Protein AF-R5DYZ6-F1 (afdb_monomer)

Structure (mmCIF, N/CA/C/O backbone):
data_AF-R5DYZ6-F1
#
_entry.id   AF-R5DYZ6-F1
#
loop_
_atom_site.group_PDB
_atom_site.id
_atom_site.type_symbol
_atom_site.label_atom_id
_atom_site.label_alt_id
_atom_site.label_comp_id
_atom_site.label_asym_id
_atom_site.label_entity_id
_atom_site.label_seq_id
_atom_site.pdbx_PDB_ins_code
_atom_site.Cartn_x
_atom_site.Cartn_y
_atom_site.Cartn_z
_atom_site.occupancy
_atom_site.B_iso_or_equiv
_atom_site.auth_seq_id
_atom_site.auth_comp_id
_atom_site.auth_asym_id
_atom_site.auth_atom_id
_atom_site.pdbx_PDB_model_num
ATOM 1 N N . MET A 1 1 ? -0.888 12.405 -15.721 1.00 49.56 1 MET A N 1
ATOM 2 C CA . MET A 1 1 ? 0.017 11.411 -15.095 1.00 49.56 1 MET A CA 1
ATOM 3 C C . MET A 1 1 ? -0.775 10.126 -14.867 1.00 49.56 1 MET A C 1
ATOM 5 O O . MET A 1 1 ? -1.819 10.194 -14.232 1.00 49.56 1 MET A O 1
ATOM 9 N N . PHE A 1 2 ? -0.364 8.987 -15.436 1.00 50.91 2 PHE A N 1
ATOM 10 C CA . PHE A 1 2 ? -1.076 7.705 -15.288 1.00 50.91 2 PHE A CA 1
ATOM 11 C C . PHE A 1 2 ? -1.020 7.251 -13.815 1.00 50.91 2 PHE A C 1
ATOM 13 O O . PHE A 1 2 ? -0.040 6.642 -13.386 1.00 50.91 2 PHE A O 1
ATOM 20 N N . LYS A 1 3 ? -2.053 7.548 -13.013 1.00 62.53 3 LYS A N 1
ATOM 21 C CA . LYS A 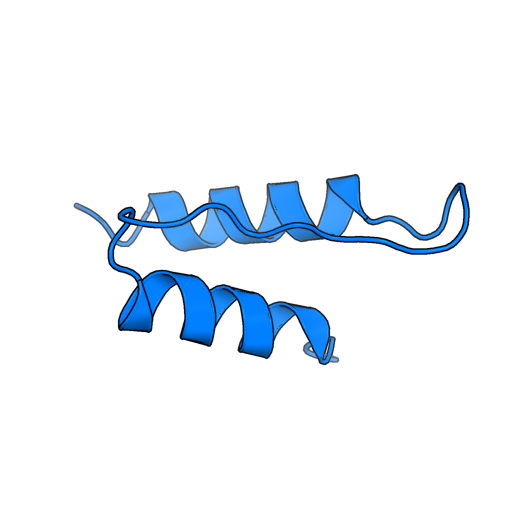1 3 ? -2.215 6.914 -11.697 1.00 62.53 3 LYS A CA 1
ATOM 22 C C . LYS A 1 3 ? -2.457 5.426 -11.947 1.00 62.53 3 LYS A C 1
ATOM 24 O O . LYS A 1 3 ? -3.502 5.030 -12.456 1.00 62.53 3 LYS A O 1
ATOM 29 N N . ARG A 1 4 ? -1.456 4.589 -11.658 1.00 70.50 4 ARG A N 1
ATOM 30 C CA . ARG A 1 4 ? -1.593 3.129 -11.758 1.00 70.50 4 ARG A CA 1
ATOM 31 C C . ARG A 1 4 ? -2.744 2.676 -10.856 1.00 70.50 4 ARG A C 1
ATOM 33 O O . ARG A 1 4 ? -2.847 3.153 -9.732 1.00 70.50 4 ARG A O 1
ATOM 40 N N . LYS A 1 5 ? -3.546 1.700 -11.304 1.00 79.69 5 LYS A N 1
ATOM 41 C CA . LYS A 1 5 ? -4.680 1.130 -10.538 1.00 79.69 5 LYS A CA 1
ATOM 42 C C . LYS A 1 5 ? -4.307 0.713 -9.105 1.00 79.69 5 LYS A C 1
ATOM 44 O O . LYS A 1 5 ? -5.135 0.794 -8.207 1.00 79.69 5 LYS A O 1
ATOM 49 N N . ILE A 1 6 ? -3.057 0.294 -8.886 1.00 83.69 6 ILE A N 1
ATOM 50 C CA . ILE A 1 6 ? -2.540 -0.082 -7.563 1.00 83.69 6 ILE A CA 1
ATOM 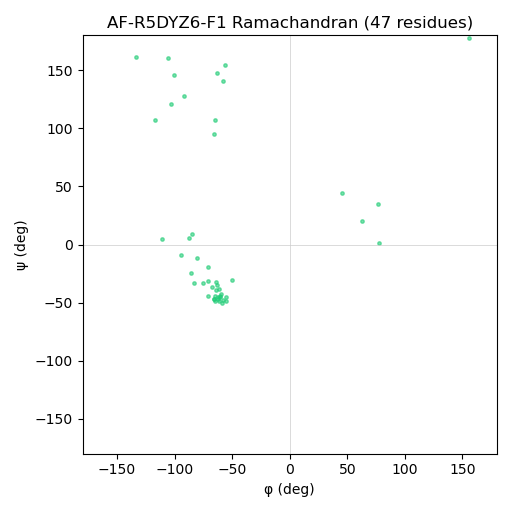51 C C . ILE A 1 6 ? -2.509 1.102 -6.582 1.00 83.69 6 ILE A C 1
ATOM 53 O O . ILE A 1 6 ? -2.729 0.906 -5.395 1.00 83.69 6 ILE A O 1
ATOM 57 N N . TYR A 1 7 ? -2.292 2.330 -7.063 1.00 86.81 7 TYR A N 1
ATOM 58 C CA . TYR A 1 7 ? -2.203 3.516 -6.212 1.00 86.81 7 TYR A CA 1
ATOM 59 C C . TYR A 1 7 ? -3.539 3.811 -5.529 1.00 86.81 7 TYR A C 1
ATOM 61 O O . TYR A 1 7 ? -3.572 3.989 -4.317 1.00 86.81 7 TYR A O 1
ATOM 69 N N . SER A 1 8 ? -4.645 3.776 -6.28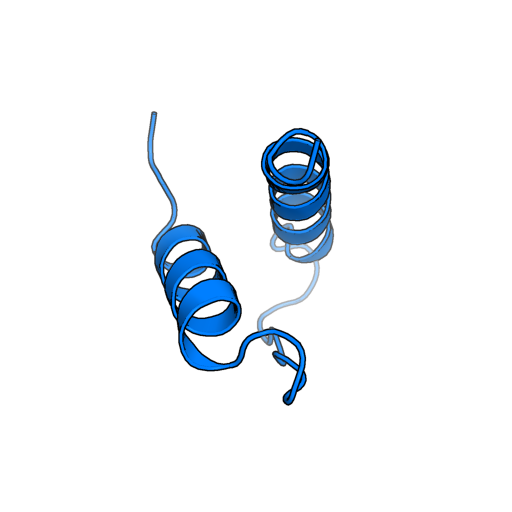1 1.00 86.19 8 SER A N 1
ATOM 70 C CA . SER A 1 8 ? -5.989 3.947 -5.715 1.00 86.19 8 SER A CA 1
ATOM 71 C C . SER A 1 8 ? -6.305 2.876 -4.671 1.00 86.19 8 SER A C 1
ATOM 73 O O . SER A 1 8 ? -6.755 3.214 -3.583 1.00 86.19 8 SER A O 1
ATOM 75 N N . LYS A 1 9 ? -5.951 1.608 -4.934 1.00 88.69 9 LYS A N 1
ATOM 76 C CA . LYS A 1 9 ? -6.127 0.518 -3.958 1.00 88.69 9 LYS A CA 1
ATOM 77 C C . LYS A 1 9 ? -5.333 0.734 -2.666 1.00 88.69 9 LYS A C 1
ATOM 79 O O . LYS A 1 9 ? -5.831 0.428 -1.591 1.00 88.69 9 LYS A O 1
ATOM 84 N N . MET A 1 10 ? -4.112 1.271 -2.755 1.00 89.38 10 MET A N 1
ATOM 85 C CA . MET A 1 10 ? -3.316 1.618 -1.569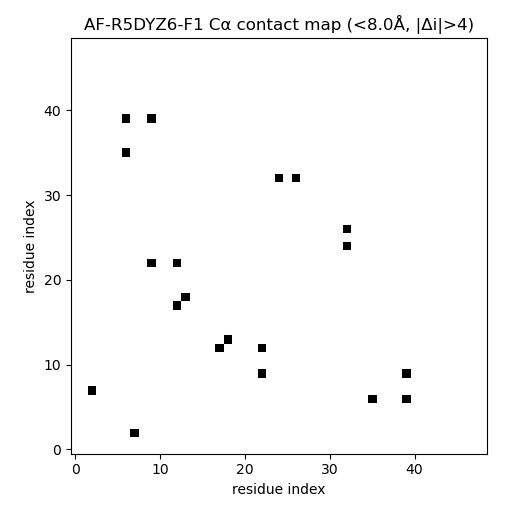 1.00 89.38 10 MET A CA 1
ATOM 86 C C . MET A 1 10 ? -3.933 2.786 -0.784 1.00 89.38 10 MET A C 1
ATOM 88 O O . MET A 1 10 ? -3.901 2.774 0.445 1.00 89.38 10 MET A O 1
ATOM 92 N N . GLN A 1 11 ? -4.521 3.778 -1.468 1.00 89.06 11 GLN A N 1
ATOM 93 C CA . GLN A 1 11 ? -5.238 4.881 -0.813 1.00 89.06 11 GLN A CA 1
ATOM 94 C C . GLN A 1 11 ? -6.500 4.391 -0.089 1.00 89.06 11 GLN A C 1
ATOM 96 O O . GLN A 1 11 ? -6.701 4.746 1.070 1.00 89.06 11 GLN A O 1
ATOM 101 N N . GLU A 1 12 ? -7.313 3.562 -0.750 1.00 90.31 12 GLU A N 1
ATOM 102 C CA . GLU A 1 12 ? -8.511 2.940 -0.168 1.00 90.31 12 GLU A CA 1
ATOM 103 C C . GLU A 1 12 ? -8.147 2.092 1.052 1.00 90.31 12 GLU A C 1
ATOM 105 O O . GLU A 1 12 ? -8.662 2.332 2.139 1.00 90.31 12 GLU A O 1
ATOM 110 N N . TRP A 1 13 ? -7.161 1.196 0.925 1.00 91.31 13 TRP A N 1
ATOM 111 C CA . TRP A 1 13 ? -6.680 0.397 2.053 1.00 91.31 13 TRP A CA 1
ATOM 112 C C . TRP A 1 13 ? -6.247 1.263 3.244 1.00 91.31 13 TRP A C 1
ATOM 114 O O . TRP A 1 13 ? -6.673 0.997 4.368 1.00 91.31 13 TRP A O 1
ATOM 124 N N . LYS A 1 14 ? -5.436 2.309 3.020 1.00 88.25 14 LYS A N 1
ATOM 125 C CA . LYS A 1 14 ? -4.970 3.194 4.100 1.00 88.25 14 LYS A CA 1
ATOM 126 C C . LYS A 1 14 ? -6.145 3.887 4.796 1.00 88.25 14 LYS A C 1
ATOM 128 O O . LYS A 1 14 ? -6.161 3.944 6.025 1.00 88.25 14 LYS A O 1
ATOM 133 N N . LYS A 1 15 ? -7.109 4.395 4.018 1.00 89.19 15 LYS A N 1
ATOM 134 C CA . LYS A 1 15 ? -8.304 5.083 4.523 1.00 89.19 15 LYS A CA 1
ATOM 135 C C . LYS A 1 15 ? -9.200 4.145 5.333 1.00 89.19 15 LYS A C 1
ATOM 137 O O . LYS A 1 15 ? -9.583 4.493 6.445 1.00 89.19 15 LYS A O 1
ATOM 142 N N . ASP A 1 16 ? -9.499 2.967 4.798 1.00 91.69 16 ASP A N 1
ATOM 143 C CA . ASP A 1 16 ? -10.510 2.074 5.367 1.00 91.69 16 ASP A CA 1
ATOM 144 C C . ASP A 1 16 ? -9.947 1.225 6.513 1.00 91.69 16 ASP A C 1
ATOM 146 O O . ASP A 1 16 ? -10.641 0.932 7.485 1.00 91.69 16 ASP A O 1
ATOM 150 N N . SER A 1 17 ? -8.666 0.852 6.434 1.00 89.19 17 SER A N 1
ATOM 151 C CA . SER A 1 17 ? -8.024 0.035 7.468 1.00 89.19 17 SER A CA 1
ATOM 152 C C . SER A 1 17 ? -7.476 0.861 8.628 1.00 89.19 17 SER A C 1
ATOM 154 O O . SER A 1 17 ? -7.316 0.317 9.718 1.00 89.19 17 SER A O 1
ATOM 156 N N . ASN A 1 18 ? -7.157 2.144 8.416 1.00 82.94 18 ASN A N 1
ATOM 157 C CA . ASN A 1 18 ? -6.571 3.041 9.420 1.00 82.94 18 ASN A CA 1
ATOM 158 C C . ASN A 1 18 ? -5.416 2.390 10.220 1.00 82.94 18 ASN A C 1
ATOM 160 O O . ASN A 1 18 ? -5.385 2.432 11.448 1.00 82.94 18 ASN A O 1
ATOM 164 N N . GLY A 1 19 ? -4.512 1.686 9.526 1.00 81.56 19 GLY A N 1
ATOM 165 C CA . GLY A 1 19 ? -3.361 1.000 10.134 1.00 81.56 19 GLY A CA 1
ATOM 166 C C . GLY A 1 19 ? -3.656 -0.332 10.839 1.00 81.56 19 GLY A C 1
ATOM 167 O O . GLY A 1 19 ? -2.736 -0.948 11.364 1.00 81.56 19 GLY A O 1
ATOM 168 N N . LYS A 1 20 ? -4.905 -0.815 10.841 1.00 89.06 20 LYS A N 1
ATOM 169 C CA . LYS A 1 20 ? -5.301 -2.064 11.524 1.00 89.06 20 LYS A CA 1
ATOM 170 C C . LYS A 1 20 ? -4.988 -3.340 10.741 1.00 89.06 20 LYS A C 1
ATOM 172 O O . LYS A 1 20 ? -5.124 -4.434 11.279 1.00 89.06 20 LYS A O 1
ATOM 177 N N . THR A 1 21 ? -4.627 -3.219 9.468 1.00 90.12 21 THR A N 1
ATOM 178 C CA . THR A 1 21 ? -4.353 -4.356 8.582 1.00 90.12 21 THR A CA 1
ATOM 179 C C . THR A 1 21 ? -3.059 -4.117 7.816 1.00 90.12 21 THR A C 1
ATOM 181 O O . THR A 1 21 ? -2.608 -2.979 7.704 1.00 90.12 21 THR A O 1
ATOM 184 N N . ALA A 1 22 ? -2.469 -5.182 7.274 1.00 90.00 22 ALA A N 1
ATOM 185 C CA . ALA A 1 22 ? -1.347 -5.100 6.345 1.00 90.00 22 ALA A CA 1
ATOM 186 C C . ALA A 1 22 ? -1.836 -5.281 4.899 1.00 90.00 22 ALA A C 1
ATOM 188 O O . ALA A 1 22 ? -2.758 -6.056 4.646 1.00 90.00 22 ALA A O 1
ATOM 189 N N . LEU A 1 23 ? -1.196 -4.595 3.948 1.00 89.06 23 LEU A N 1
ATOM 190 C CA . LEU A 1 23 ? -1.462 -4.754 2.518 1.00 89.06 23 LEU A CA 1
ATOM 191 C C . LEU A 1 23 ? -0.361 -5.589 1.858 1.00 89.06 23 LEU A C 1
ATOM 193 O O . LEU A 1 23 ? 0.805 -5.197 1.859 1.00 89.06 23 LEU A O 1
ATOM 197 N N . LEU A 1 24 ? -0.741 -6.712 1.249 1.00 90.19 24 LEU A N 1
ATOM 198 C CA . LEU A 1 24 ? 0.160 -7.553 0.461 1.00 90.19 24 LEU A CA 1
ATOM 199 C C . LEU A 1 24 ? 0.117 -7.141 -1.019 1.00 90.19 24 LEU A C 1
ATOM 201 O O . LEU A 1 24 ? -0.954 -7.070 -1.621 1.00 90.19 24 LEU A O 1
ATOM 205 N N . ILE A 1 25 ? 1.284 -6.883 -1.618 1.00 86.25 25 ILE A N 1
ATOM 206 C CA . ILE A 1 25 ? 1.409 -6.495 -3.032 1.00 86.25 25 ILE A CA 1
ATOM 207 C C . ILE A 1 25 ? 2.215 -7.554 -3.785 1.00 86.25 25 ILE A C 1
ATOM 209 O O . ILE A 1 25 ? 3.440 -7.632 -3.675 1.00 86.25 25 ILE A O 1
ATOM 213 N N . GLU A 1 26 ? 1.520 -8.332 -4.609 1.00 88.50 26 GLU A N 1
ATOM 214 C CA . GLU A 1 26 ? 2.100 -9.429 -5.386 1.00 88.50 26 GLU A CA 1
ATOM 215 C C . GLU A 1 26 ? 2.248 -9.088 -6.875 1.00 88.50 26 GLU A C 1
ATOM 217 O O . GLU A 1 26 ? 1.633 -8.161 -7.403 1.00 88.50 26 GLU A O 1
ATOM 222 N N . GLY A 1 27 ? 3.113 -9.831 -7.571 1.00 85.19 27 GLY A N 1
ATOM 223 C CA . GLY A 1 27 ? 3.295 -9.720 -9.020 1.00 85.19 27 GLY A CA 1
ATOM 224 C C . GLY A 1 27 ? 4.669 -10.188 -9.494 1.00 85.19 27 GLY A C 1
ATOM 225 O O . GLY A 1 27 ? 5.544 -10.506 -8.685 1.00 85.19 27 GLY A O 1
ATOM 226 N N . ALA A 1 28 ? 4.898 -10.160 -10.808 1.00 87.06 28 ALA A N 1
ATOM 22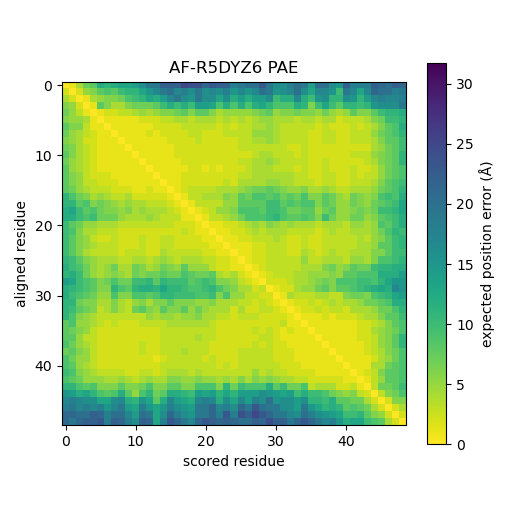7 C CA . ALA A 1 28 ? 6.147 -10.606 -11.432 1.00 87.06 28 ALA A CA 1
ATOM 228 C C . ALA A 1 28 ? 7.405 -9.885 -10.893 1.00 87.06 28 ALA A C 1
ATOM 230 O O . ALA A 1 28 ? 7.351 -8.752 -10.390 1.00 87.06 28 ALA A O 1
ATOM 231 N N . ARG A 1 29 ? 8.571 -10.543 -10.982 1.00 87.56 29 ARG A N 1
ATOM 232 C CA . ARG A 1 29 ? 9.864 -9.936 -10.612 1.00 87.56 29 ARG A CA 1
ATOM 233 C C . ARG A 1 29 ? 10.169 -8.733 -11.523 1.00 87.56 29 ARG A C 1
ATOM 235 O O . ARG A 1 29 ? 9.798 -8.733 -12.689 1.00 87.56 29 ARG A O 1
ATOM 242 N N . ARG A 1 30 ? 10.855 -7.716 -10.979 1.00 81.44 30 ARG A N 1
ATOM 243 C CA . ARG A 1 30 ? 11.332 -6.505 -11.697 1.00 81.44 30 ARG A CA 1
ATOM 244 C C . ARG A 1 30 ? 10.243 -5.593 -12.296 1.00 81.44 30 ARG A C 1
ATOM 246 O O . ARG A 1 30 ? 10.545 -4.761 -13.137 1.00 81.44 30 ARG A O 1
ATOM 253 N N . ILE A 1 31 ? 8.999 -5.677 -11.819 1.00 82.25 31 ILE A N 1
ATOM 254 C CA . ILE A 1 31 ? 7.882 -4.833 -12.297 1.00 82.25 31 ILE A CA 1
ATOM 255 C C . ILE A 1 31 ? 7.755 -3.471 -11.566 1.00 82.25 31 ILE A C 1
ATOM 257 O O . ILE A 1 31 ? 6.801 -2.722 -11.777 1.00 82.25 31 ILE A O 1
ATOM 261 N N . GLY A 1 32 ? 8.704 -3.142 -10.680 1.00 81.56 32 GLY A N 1
ATOM 262 C CA . GLY A 1 32 ? 8.712 -1.872 -9.934 1.00 81.56 32 GLY A CA 1
ATOM 263 C C . GLY A 1 32 ? 7.720 -1.807 -8.765 1.00 81.56 32 GLY A C 1
ATOM 264 O O . GLY A 1 32 ? 7.143 -0.752 -8.509 1.00 81.56 32 GLY A O 1
ATOM 265 N N . LYS A 1 33 ? 7.488 -2.931 -8.064 1.00 85.44 33 LYS A N 1
ATOM 266 C CA . LYS A 1 33 ? 6.600 -2.981 -6.882 1.00 85.44 33 LYS A CA 1
ATOM 267 C C . LYS A 1 33 ? 7.133 -2.150 -5.711 1.00 85.44 33 LYS A C 1
ATOM 269 O O . LYS A 1 33 ? 6.372 -1.401 -5.120 1.00 85.44 33 LYS A O 1
ATOM 274 N N . SER A 1 34 ? 8.427 -2.247 -5.404 1.00 86.06 34 SER A N 1
ATOM 275 C CA . SER A 1 34 ? 9.052 -1.432 -4.352 1.00 86.06 34 SER A CA 1
ATOM 276 C C . SER A 1 34 ? 8.964 0.056 -4.682 1.00 86.06 34 SER A C 1
ATOM 278 O O . SER A 1 34 ? 8.512 0.838 -3.857 1.00 86.06 34 SER A O 1
ATOM 280 N N . THR A 1 35 ? 9.257 0.426 -5.930 1.00 89.38 35 THR A N 1
ATOM 281 C CA . THR A 1 35 ? 9.201 1.815 -6.402 1.00 89.38 35 THR A CA 1
ATOM 282 C C . THR A 1 35 ? 7.836 2.461 -6.164 1.00 89.38 35 THR A C 1
ATOM 284 O O . THR A 1 35 ? 7.764 3.582 -5.676 1.00 89.38 35 THR A O 1
ATOM 287 N N . VAL A 1 36 ? 6.733 1.765 -6.474 1.00 87.81 36 VAL A N 1
ATOM 288 C CA . VAL A 1 36 ? 5.392 2.342 -6.272 1.00 87.81 36 VAL A CA 1
ATOM 289 C C . VAL A 1 36 ? 5.015 2.453 -4.790 1.00 87.81 36 VAL A C 1
ATOM 291 O O . VAL A 1 36 ? 4.299 3.381 -4.423 1.00 87.81 36 VAL A O 1
ATOM 294 N N . VAL A 1 37 ? 5.509 1.545 -3.943 1.00 88.31 37 VAL A N 1
ATOM 295 C CA . VAL A 1 37 ? 5.288 1.577 -2.488 1.00 88.31 37 VAL A CA 1
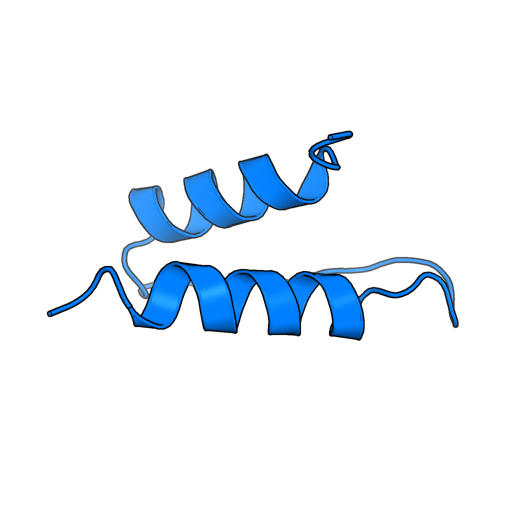ATOM 296 C C . VAL A 1 37 ? 6.071 2.715 -1.841 1.00 88.31 37 VAL A C 1
ATOM 298 O O . VAL A 1 37 ? 5.512 3.455 -1.038 1.00 88.31 37 VAL A O 1
ATOM 301 N N . GLU A 1 38 ? 7.335 2.898 -2.218 1.00 89.19 38 GLU A N 1
ATOM 302 C CA . GLU A 1 38 ? 8.183 3.980 -1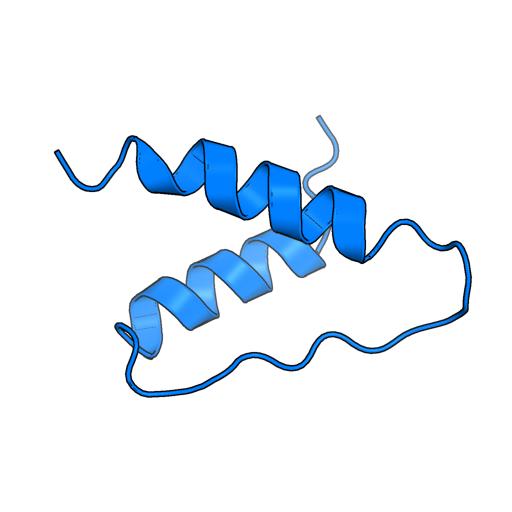.712 1.00 89.19 38 GLU A CA 1
ATOM 303 C C . GLU A 1 38 ? 7.626 5.356 -2.082 1.00 89.19 38 GLU A C 1
ATOM 305 O O . GLU A 1 38 ? 7.495 6.225 -1.223 1.00 89.19 38 GLU A O 1
ATOM 310 N N . GLU A 1 39 ? 7.240 5.550 -3.344 1.00 89.31 39 GLU A N 1
ATOM 311 C CA . GLU A 1 39 ? 6.641 6.810 -3.794 1.00 89.31 39 GLU A CA 1
ATOM 312 C C . GLU A 1 39 ? 5.294 7.073 -3.107 1.00 89.31 39 GLU A C 1
ATOM 314 O O . GLU A 1 39 ? 5.014 8.199 -2.691 1.00 89.31 39 GLU A O 1
ATOM 319 N N . PHE A 1 40 ? 4.475 6.032 -2.912 1.00 88.12 40 PHE A N 1
ATOM 320 C CA . PHE A 1 40 ? 3.247 6.144 -2.126 1.00 88.12 40 PHE A CA 1
ATOM 321 C C . PHE A 1 40 ? 3.540 6.565 -0.681 1.00 88.12 40 PHE A C 1
ATOM 323 O O . PHE A 1 40 ? 2.873 7.467 -0.173 1.00 88.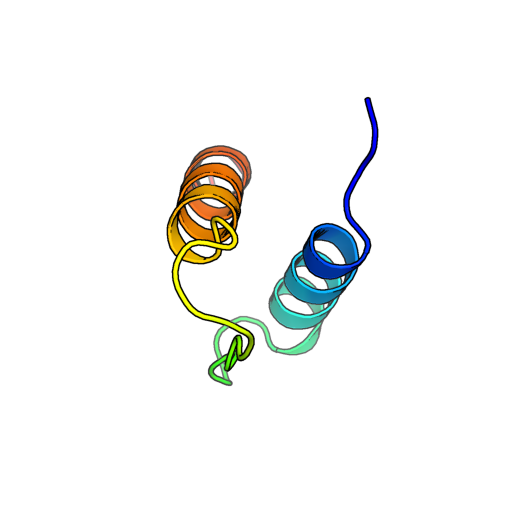12 40 PHE A O 1
ATOM 330 N N . ALA A 1 41 ? 4.534 5.956 -0.031 1.00 86.62 41 ALA A N 1
ATOM 331 C CA . ALA A 1 41 ? 4.920 6.284 1.336 1.00 86.62 41 ALA A CA 1
ATOM 332 C C . ALA A 1 41 ? 5.398 7.737 1.457 1.00 86.62 41 ALA A C 1
ATOM 334 O O . ALA A 1 41 ? 4.878 8.466 2.298 1.00 86.62 41 ALA A O 1
ATOM 335 N N . LYS A 1 42 ? 6.295 8.194 0.570 1.00 87.12 42 LYS A N 1
ATOM 336 C CA . LYS A 1 42 ? 6.781 9.586 0.546 1.00 87.12 42 LYS A CA 1
ATOM 337 C C . LYS A 1 42 ? 5.640 10.592 0.384 1.00 87.12 42 LYS A C 1
ATOM 339 O O . LYS A 1 42 ? 5.547 11.535 1.159 1.00 87.12 42 LYS A O 1
ATOM 344 N N . MET A 1 43 ? 4.739 10.366 -0.576 1.00 85.00 43 MET A N 1
ATOM 345 C CA . MET A 1 43 ? 3.593 11.255 -0.818 1.00 85.00 43 MET A CA 1
ATOM 346 C C . MET A 1 43 ? 2.617 11.315 0.363 1.00 85.00 43 MET A C 1
ATOM 348 O O . MET A 1 43 ? 2.010 12.351 0.612 1.00 85.00 43 MET A O 1
ATOM 352 N N . ASN A 1 44 ? 2.428 10.200 1.071 1.00 77.75 44 ASN A N 1
ATOM 353 C CA . ASN A 1 44 ? 1.441 10.096 2.144 1.00 77.75 44 ASN A CA 1
ATOM 354 C C . ASN A 1 44 ? 2.012 10.378 3.546 1.00 77.75 44 ASN A C 1
ATOM 3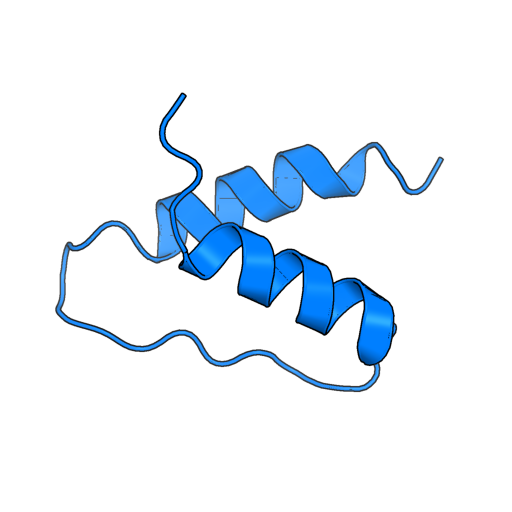56 O O . ASN A 1 44 ? 1.226 10.448 4.492 1.00 77.75 44 ASN A O 1
ATOM 360 N N . MET A 1 45 ? 3.335 10.498 3.698 1.00 66.56 45 MET A N 1
ATOM 361 C CA . MET A 1 45 ? 4.004 10.818 4.966 1.00 66.56 45 MET A CA 1
ATOM 362 C C . MET A 1 45 ? 3.852 12.300 5.332 1.00 66.56 45 MET A C 1
ATOM 364 O O . MET A 1 45 ? 3.690 12.627 6.501 1.00 66.56 45 MET A O 1
ATOM 368 N N . THR A 1 46 ? 3.809 13.190 4.340 1.00 53.09 46 THR A N 1
ATOM 369 C CA . THR A 1 46 ? 3.584 14.630 4.554 1.00 53.09 46 THR A CA 1
ATOM 370 C C . THR A 1 46 ? 2.146 14.958 4.978 1.00 53.09 46 THR A C 1
ATOM 372 O O . THR A 1 46 ? 1.912 16.003 5.561 1.00 53.09 46 THR A O 1
ATOM 375 N N . ALA A 1 47 ? 1.177 14.068 4.741 1.00 51.97 47 ALA A N 1
ATOM 376 C CA . ALA A 1 47 ? -0.244 14.321 5.007 1.00 51.97 47 ALA A CA 1
ATOM 377 C C . ALA A 1 47 ? -0.695 14.038 6.460 1.00 51.97 47 ALA A C 1
ATOM 379 O O . ALA A 1 47 ? -1.896 13.986 6.714 1.00 51.97 47 ALA A O 1
ATOM 380 N N . ILE A 1 48 ? 0.237 13.783 7.389 1.00 45.38 48 ILE A N 1
ATOM 381 C CA . ILE A 1 48 ? -0.057 13.455 8.802 1.00 45.38 48 ILE A CA 1
ATOM 382 C C . ILE A 1 48 ? 0.385 14.584 9.767 1.00 45.38 48 ILE A C 1
ATOM 384 O O . ILE A 1 48 ? 0.231 14.442 10.975 1.00 45.38 48 ILE A O 1
ATOM 388 N N . TYR A 1 49 ? 0.871 15.723 9.262 1.00 41.03 49 TYR A N 1
ATOM 389 C CA . TYR A 1 49 ? 1.199 16.904 10.076 1.00 41.03 49 TYR A CA 1
ATOM 390 C C . TYR A 1 49 ? 0.298 18.089 9.742 1.00 41.03 49 TYR A C 1
ATOM 392 O O . TYR A 1 49 ? 0.000 18.270 8.539 1.00 41.03 49 TYR A O 1
#

Foldseek 3Di:
DPPPPVLVVVVCCCVPCVPVDDDDDDDDPPPCPVVSVVVSCVVCVVVPD

Radius of gyration: 11.43 Å; Cα contacts (8 Å, |Δi|>4): 10; chains: 1; bounding box: 22×28×27 Å

Solvent-accessible surface area (backbone atoms only — not comparable to full-atom values): 3349 Å² total; per-residue (Å²): 131,88,78,53,77,65,56,58,54,53,51,50,49,50,67,76,42,67,77,76,62,86,89,86,88,85,79,72,86,93,74,53,67,67,60,56,50,52,53,50,48,62,68,56,60,66,73,78,113

Sequence (49 aa):
MFKRKIYSKMQEWKKDSNGKTALLIEGARRIGKSTVVEEFAKMNMTAIY

Mean predicted aligned error: 6.05 Å

pLDDT: mean 80.98, std 13.45, range [41.03, 91.69]

Secondary structure (DSSP, 8-state):
----HHHHHHHHHHHHHTTSSPPP----TTS-HHHHHHHHHHHHHGGG-